Protein AF-A0A3E0R702-F1 (afdb_monomer_lite)

Structure (mmCIF, N/CA/C/O backbone):
data_AF-A0A3E0R702-F1
#
_entry.id   AF-A0A3E0R702-F1
#
loop_
_atom_site.group_PDB
_atom_site.id
_atom_site.type_symbol
_atom_site.label_atom_id
_atom_site.label_alt_id
_atom_site.label_comp_id
_atom_site.label_asym_id
_atom_site.label_entity_id
_atom_site.label_seq_id
_atom_site.pdbx_PDB_ins_code
_atom_site.Cartn_x
_atom_site.Cartn_y
_atom_site.Cartn_z
_atom_site.occupancy
_atom_site.B_iso_or_equiv
_atom_site.auth_seq_id
_atom_site.auth_comp_id
_atom_site.auth_asym_id
_atom_site.auth_atom_id
_atom_site.pdbx_PDB_model_num
ATOM 1 N N . MET A 1 1 ? 22.803 10.106 -6.436 1.00 62.38 1 MET A N 1
ATOM 2 C CA . MET A 1 1 ? 22.194 9.129 -5.509 1.00 62.38 1 MET A CA 1
ATOM 3 C C . MET A 1 1 ? 21.445 8.107 -6.344 1.00 62.38 1 MET A C 1
ATOM 5 O O . MET A 1 1 ? 20.850 8.509 -7.339 1.00 62.38 1 MET A O 1
ATOM 9 N N . SER A 1 2 ? 21.535 6.826 -5.999 1.00 81.75 2 SER A N 1
ATOM 10 C CA . SER A 1 2 ? 20.697 5.761 -6.565 1.00 81.75 2 SER A CA 1
ATOM 11 C C . SER A 1 2 ? 19.304 5.780 -5.929 1.00 81.75 2 SER A C 1
ATOM 13 O O . SER A 1 2 ? 19.112 6.406 -4.887 1.00 81.75 2 SER A O 1
ATOM 15 N N . THR A 1 3 ? 18.330 5.152 -6.581 1.00 86.69 3 THR A N 1
ATOM 16 C CA . THR A 1 3 ? 17.029 4.823 -5.980 1.00 86.69 3 THR A CA 1
ATOM 17 C C . THR A 1 3 ? 17.219 3.656 -5.015 1.00 86.69 3 THR A C 1
ATOM 19 O O . THR A 1 3 ? 17.901 2.691 -5.366 1.00 86.69 3 THR A O 1
ATOM 22 N N . GLU A 1 4 ? 16.632 3.729 -3.824 1.00 91.06 4 GLU A N 1
ATOM 23 C CA . GLU A 1 4 ? 16.674 2.659 -2.822 1.00 91.06 4 GLU A CA 1
ATOM 24 C C . GLU A 1 4 ? 15.259 2.266 -2.387 1.00 91.06 4 GLU A C 1
ATOM 26 O O . GLU A 1 4 ? 14.352 3.097 -2.385 1.00 91.06 4 GLU A O 1
ATOM 31 N N . PHE A 1 5 ? 15.079 0.993 -2.021 1.00 93.00 5 PHE A N 1
ATOM 32 C CA . PHE A 1 5 ? 13.791 0.416 -1.631 1.00 93.00 5 PHE A CA 1
ATOM 33 C C . PHE A 1 5 ? 13.916 -0.248 -0.261 1.00 93.00 5 PHE A C 1
ATOM 35 O O . PHE A 1 5 ? 14.629 -1.243 -0.103 1.00 93.00 5 PHE A O 1
ATOM 42 N N . ILE A 1 6 ? 13.208 0.290 0.726 1.00 95.50 6 ILE A N 1
ATOM 43 C CA . ILE A 1 6 ? 13.146 -0.246 2.085 1.00 95.50 6 ILE A CA 1
ATOM 44 C C . ILE A 1 6 ? 11.889 -1.107 2.187 1.00 95.50 6 ILE A C 1
ATOM 46 O O . ILE A 1 6 ? 10.786 -0.590 2.070 1.00 95.50 6 ILE A O 1
ATOM 50 N N . HIS A 1 7 ? 12.048 -2.417 2.376 1.00 96.69 7 HIS A N 1
ATOM 51 C CA . HIS A 1 7 ? 10.938 -3.376 2.446 1.00 96.69 7 HIS A CA 1
ATOM 52 C C . HIS A 1 7 ? 10.188 -3.292 3.785 1.00 96.69 7 HIS A C 1
ATOM 54 O O . HIS A 1 7 ? 10.809 -3.440 4.841 1.00 96.69 7 HIS A O 1
ATOM 60 N N . LEU A 1 8 ? 8.868 -3.082 3.739 1.00 97.19 8 LEU A N 1
ATOM 61 C CA . LEU A 1 8 ? 8.051 -2.742 4.911 1.00 97.19 8 LEU A CA 1
ATOM 62 C C . LEU A 1 8 ? 7.109 -3.865 5.382 1.00 97.19 8 LEU A C 1
ATOM 64 O O . LEU A 1 8 ? 6.769 -3.912 6.566 1.00 97.19 8 LEU A O 1
ATOM 68 N N . ASN A 1 9 ? 6.692 -4.780 4.505 1.00 95.69 9 ASN A N 1
ATOM 69 C CA . ASN A 1 9 ? 5.721 -5.839 4.803 1.00 95.69 9 ASN A CA 1
ATOM 70 C C . ASN A 1 9 ? 6.402 -7.216 4.966 1.00 95.69 9 ASN A C 1
ATOM 72 O O . ASN A 1 9 ? 6.446 -8.045 4.068 1.00 95.69 9 ASN A O 1
ATOM 76 N N . GLN A 1 10 ? 6.974 -7.492 6.141 1.00 92.31 10 GLN A N 1
ATOM 77 C CA . GLN A 1 10 ? 7.724 -8.746 6.342 1.00 92.31 10 GLN A CA 1
ATOM 78 C C . GLN A 1 10 ? 6.860 -9.948 6.742 1.00 92.31 10 GLN A C 1
ATOM 80 O O . GLN A 1 10 ? 7.203 -11.086 6.432 1.00 92.31 10 GLN A O 1
ATOM 85 N N . ASN A 1 11 ? 5.770 -9.709 7.468 1.00 94.94 11 ASN A N 1
ATOM 86 C CA . ASN A 1 11 ? 4.938 -10.741 8.097 1.00 94.94 11 ASN A CA 1
ATOM 87 C C . ASN A 1 11 ? 3.443 -10.585 7.776 1.00 94.94 11 ASN A C 1
ATOM 89 O O . ASN A 1 11 ? 2.599 -11.163 8.457 1.00 94.94 11 ASN A O 1
ATOM 93 N N . TRP A 1 12 ? 3.130 -9.794 6.757 1.00 96.25 12 TRP A N 1
ATOM 94 C CA . TRP A 1 12 ? 1.799 -9.611 6.204 1.00 96.25 12 TRP A CA 1
ATOM 95 C C . TRP A 1 12 ? 1.944 -9.266 4.724 1.00 96.25 12 TRP A C 1
ATOM 97 O O . TRP A 1 12 ? 2.968 -8.725 4.307 1.00 96.25 12 TRP A O 1
ATOM 107 N N . ASN A 1 13 ? 0.924 -9.570 3.932 1.00 96.81 13 ASN A N 1
ATOM 108 C CA . ASN A 1 13 ? 0.794 -9.060 2.575 1.00 96.81 13 ASN A CA 1
ATOM 109 C C . ASN A 1 13 ? -0.670 -9.156 2.132 1.00 96.81 13 ASN A C 1
ATOM 111 O O . ASN A 1 13 ? -1.482 -9.806 2.802 1.00 96.81 13 ASN A O 1
ATOM 115 N N . ALA A 1 14 ? -0.992 -8.512 1.017 1.00 96.69 14 ALA A N 1
ATOM 116 C CA . ALA A 1 14 ? -2.284 -8.628 0.372 1.00 96.69 14 ALA A CA 1
ATOM 117 C C . ALA A 1 14 ? -2.481 -10.024 -0.241 1.00 96.69 14 ALA A C 1
ATOM 119 O O . ALA A 1 14 ? -1.513 -10.705 -0.597 1.00 96.69 14 ALA A O 1
ATOM 120 N N . GLU A 1 15 ? -3.736 -10.460 -0.352 1.00 95.62 15 GLU A N 1
ATOM 121 C CA . GLU A 1 15 ? -4.089 -11.687 -1.059 1.00 95.62 15 GLU A CA 1
ATOM 122 C C . GLU A 1 15 ? -3.619 -11.570 -2.522 1.00 95.62 15 GLU A C 1
ATOM 124 O O . GLU A 1 15 ? -3.929 -10.580 -3.189 1.00 95.62 15 GLU A O 1
ATOM 129 N N . PRO A 1 16 ? -2.809 -12.523 -3.018 1.00 91.56 16 PRO A N 1
ATOM 130 C CA . PRO A 1 16 ? -2.088 -12.358 -4.277 1.00 91.56 16 PRO A CA 1
ATOM 131 C C . PRO A 1 16 ? -2.965 -12.399 -5.531 1.00 91.56 16 PRO A C 1
ATOM 133 O O . PRO A 1 16 ? -2.479 -12.021 -6.588 1.00 91.56 16 PRO A O 1
ATOM 136 N N . ASN A 1 17 ? -4.208 -12.873 -5.459 1.00 90.88 17 ASN A N 1
ATOM 137 C CA . ASN A 1 17 ? -5.108 -13.043 -6.602 1.00 90.88 17 ASN A CA 1
ATOM 138 C C . ASN A 1 17 ? -6.284 -12.055 -6.595 1.00 90.88 17 ASN A C 1
ATOM 140 O O . ASN A 1 17 ? -6.744 -11.649 -7.657 1.00 90.88 17 ASN A O 1
ATOM 144 N N . ALA A 1 18 ? -6.785 -11.701 -5.417 1.00 91.88 18 ALA A N 1
ATOM 145 C CA . ALA A 1 18 ? -7.957 -10.876 -5.172 1.00 91.88 18 ALA A CA 1
ATOM 146 C C . ALA A 1 18 ? -7.729 -9.987 -3.932 1.00 91.88 18 ALA A C 1
ATOM 148 O O . ALA A 1 18 ? -8.397 -10.148 -2.908 1.00 91.88 18 ALA A O 1
ATOM 149 N N . PRO A 1 19 ? -6.788 -9.028 -4.003 1.00 92.69 19 PRO A N 1
ATOM 150 C CA . PRO A 1 19 ? -6.536 -8.101 -2.903 1.00 92.69 19 PRO A CA 1
ATOM 151 C C . PRO A 1 19 ? -7.725 -7.170 -2.614 1.00 92.69 19 PRO A C 1
ATOM 153 O O . PRO A 1 19 ? -7.821 -6.655 -1.501 1.00 92.69 19 PRO A O 1
ATOM 156 N N . GLU A 1 20 ? -8.644 -6.971 -3.567 1.00 94.94 20 GLU A N 1
ATOM 157 C CA . GLU A 1 20 ? -9.831 -6.107 -3.432 1.00 94.94 20 GLU A CA 1
ATOM 158 C C . GLU A 1 20 ? -9.496 -4.753 -2.784 1.00 94.94 20 GLU A C 1
ATOM 160 O O . GLU A 1 20 ? -10.110 -4.322 -1.792 1.00 94.94 20 GLU A O 1
ATOM 165 N N . GLU A 1 21 ? -8.447 -4.122 -3.301 1.00 95.81 21 GLU A N 1
ATOM 166 C CA . GLU A 1 21 ? -7.918 -2.889 -2.766 1.00 95.81 21 GLU A CA 1
ATOM 167 C C . GLU A 1 21 ? -8.908 -1.738 -2.910 1.00 95.81 21 GLU A C 1
ATOM 169 O O . GLU A 1 21 ? -9.643 -1.600 -3.890 1.00 95.81 21 GLU A O 1
ATOM 174 N N . LYS A 1 22 ? -8.915 -0.872 -1.906 1.00 96.94 22 LYS A N 1
ATOM 175 C CA . LYS A 1 22 ? -9.737 0.326 -1.904 1.00 96.94 22 LYS A CA 1
ATOM 176 C C . LYS A 1 22 ? -8.989 1.457 -1.234 1.00 96.94 22 LYS A C 1
ATOM 178 O O . LYS A 1 22 ? -8.552 1.314 -0.091 1.00 96.94 22 LYS A O 1
ATOM 183 N N . VAL A 1 23 ? -8.906 2.581 -1.938 1.00 97.56 23 VAL A N 1
ATOM 184 C CA . VAL A 1 23 ? -8.345 3.825 -1.418 1.00 97.56 23 VAL A CA 1
ATOM 185 C C . VAL A 1 23 ? -9.478 4.757 -0.991 1.00 97.56 23 VAL A C 1
ATOM 187 O O . VAL A 1 23 ? -10.429 4.975 -1.741 1.00 97.56 23 VAL A O 1
ATOM 190 N N . GLU A 1 24 ? -9.394 5.300 0.220 1.00 97.12 24 GLU A N 1
ATOM 191 C CA . GLU A 1 24 ? -10.352 6.271 0.747 1.00 97.12 24 GLU A CA 1
ATOM 192 C C . GLU A 1 24 ? -9.629 7.440 1.417 1.00 97.12 24 GLU A C 1
ATOM 194 O O . GLU A 1 24 ? -8.872 7.259 2.370 1.00 97.12 24 GLU A O 1
ATOM 199 N N . GLU A 1 25 ? -9.911 8.660 0.967 1.00 95.62 25 GLU A N 1
ATOM 200 C CA . GLU A 1 25 ? -9.481 9.879 1.652 1.00 95.62 25 GLU A CA 1
ATOM 201 C C . GLU A 1 25 ? -10.343 10.088 2.907 1.00 95.62 25 GLU A C 1
ATOM 203 O O . GLU A 1 25 ? -11.565 10.246 2.827 1.00 95.62 25 GLU A O 1
ATOM 208 N N . LYS A 1 26 ? -9.717 10.052 4.087 1.00 94.25 26 LYS A N 1
ATOM 209 C CA . LYS A 1 26 ? -10.343 10.399 5.370 1.00 94.25 26 LYS A CA 1
ATOM 210 C C . LYS A 1 26 ? -9.837 11.769 5.824 1.00 94.25 26 LYS A C 1
ATOM 212 O O . LYS A 1 26 ? -8.857 12.285 5.302 1.00 94.2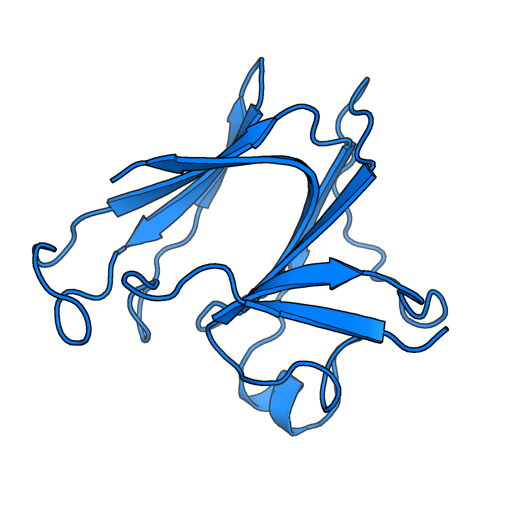5 26 LYS A O 1
ATOM 217 N N . GLU A 1 27 ? -10.482 12.345 6.839 1.00 88.62 27 GLU A N 1
ATOM 218 C CA . GLU A 1 27 ? -10.169 13.701 7.326 1.00 88.62 27 GLU A CA 1
ATOM 219 C C . GLU A 1 27 ? -8.688 13.892 7.707 1.00 88.62 27 GLU A C 1
ATOM 221 O O . GLU A 1 27 ? -8.119 14.942 7.434 1.00 88.62 27 GLU A O 1
ATOM 226 N N . ASN A 1 28 ? -8.054 12.872 8.301 1.00 92.19 28 ASN A N 1
ATOM 227 C CA . ASN A 1 28 ? -6.695 12.977 8.852 1.00 92.19 28 ASN A CA 1
ATOM 228 C C . ASN A 1 28 ? -5.659 12.066 8.174 1.00 92.19 28 ASN A C 1
ATOM 230 O O . ASN A 1 28 ? -4.468 12.161 8.475 1.00 92.19 28 ASN A O 1
ATOM 234 N N . TYR A 1 29 ? -6.092 11.151 7.309 1.00 96.44 29 TYR A N 1
ATOM 235 C CA . TYR A 1 29 ? -5.218 10.177 6.663 1.00 96.44 29 TYR A CA 1
ATOM 236 C C . TYR A 1 29 ? -5.830 9.662 5.364 1.00 96.44 29 TYR A C 1
ATOM 238 O O . TYR A 1 29 ? -7.047 9.667 5.182 1.00 96.44 29 TYR A O 1
ATOM 246 N N . LEU A 1 30 ? -4.975 9.162 4.483 1.00 97.75 30 LEU A N 1
ATOM 247 C CA . LEU A 1 30 ? -5.389 8.335 3.360 1.00 97.75 30 LEU A CA 1
ATOM 248 C C . LEU A 1 30 ? -5.416 6.873 3.808 1.00 97.75 30 LEU A C 1
ATOM 250 O O . LEU A 1 30 ? -4.455 6.394 4.408 1.00 97.75 30 LEU A O 1
ATOM 254 N N . SER A 1 31 ? -6.513 6.178 3.543 1.00 98.06 31 SER A N 1
ATOM 255 C CA . SER A 1 31 ? -6.685 4.760 3.853 1.00 98.06 31 SER A CA 1
ATOM 256 C C . SER A 1 31 ? -6.490 3.932 2.588 1.00 98.06 31 SER A C 1
ATOM 258 O O . SER A 1 31 ? -7.139 4.212 1.584 1.00 98.06 31 SER A O 1
ATOM 260 N N . LEU A 1 32 ? -5.635 2.913 2.637 1.00 98.44 32 LEU A N 1
ATOM 261 C CA . LEU A 1 32 ? -5.594 1.822 1.665 1.00 98.44 32 LEU A CA 1
ATOM 262 C C . LEU A 1 32 ? -5.999 0.540 2.390 1.00 98.44 32 LEU A C 1
ATOM 264 O O . LEU A 1 32 ? -5.275 0.077 3.267 1.00 98.44 32 LEU A O 1
ATOM 268 N N . SER A 1 33 ? -7.133 -0.048 2.017 1.00 98.00 33 SER A N 1
ATOM 269 C CA . SER A 1 33 ? -7.595 -1.324 2.576 1.00 98.00 33 SER A CA 1
ATOM 270 C C . SER A 1 33 ? -7.562 -2.435 1.536 1.00 98.00 33 SER A C 1
ATOM 272 O O . SER A 1 33 ? -7.840 -2.164 0.373 1.00 98.00 33 SER A O 1
ATOM 274 N N . PHE A 1 34 ? -7.265 -3.666 1.946 1.00 97.75 34 PHE A N 1
ATOM 275 C CA . PHE A 1 34 ? -7.166 -4.843 1.069 1.00 97.75 34 PHE A CA 1
ATOM 276 C C . PHE A 1 34 ? -7.347 -6.136 1.874 1.00 97.75 34 PHE A C 1
ATOM 278 O O . PHE A 1 34 ? -7.244 -6.129 3.099 1.00 97.75 34 PHE A O 1
ATOM 285 N N . VAL A 1 35 ? -7.628 -7.247 1.201 1.00 97.81 35 VAL A N 1
ATOM 286 C CA . VAL A 1 35 ? -7.727 -8.587 1.795 1.00 97.81 35 VAL A CA 1
ATOM 287 C C . VAL A 1 35 ? -6.325 -9.110 2.115 1.00 97.81 35 VAL A C 1
ATOM 289 O O . VAL A 1 35 ? -5.418 -8.992 1.296 1.00 97.81 35 VAL A O 1
ATOM 292 N N . ALA A 1 36 ? -6.132 -9.665 3.310 1.00 97.19 36 ALA A N 1
ATOM 293 C CA . ALA A 1 36 ? -4.884 -10.279 3.756 1.00 97.19 36 ALA A CA 1
ATOM 294 C C . ALA A 1 36 ? -4.626 -11.612 3.039 1.00 97.19 36 ALA A C 1
ATOM 296 O O . ALA A 1 36 ? -5.562 -12.303 2.652 1.00 97.19 36 ALA A O 1
ATOM 297 N N . ASN A 1 37 ? -3.363 -12.029 2.946 1.00 96.25 37 ASN A N 1
ATOM 298 C CA . ASN A 1 37 ? -3.000 -13.379 2.517 1.00 96.25 37 ASN A CA 1
ATOM 299 C C . ASN A 1 37 ? -2.894 -14.344 3.721 1.00 96.25 37 ASN A C 1
ATOM 301 O O . ASN A 1 37 ? -1.835 -14.390 4.356 1.00 96.25 37 ASN A O 1
ATOM 305 N N . PRO A 1 38 ? -3.932 -15.152 4.027 1.00 95.25 38 PRO A N 1
ATOM 306 C CA . PRO A 1 38 ? -3.890 -16.122 5.127 1.00 95.25 38 PRO A CA 1
ATOM 307 C C . PRO A 1 38 ? -3.052 -17.368 4.807 1.00 95.25 38 PRO A C 1
ATOM 309 O O . PRO A 1 38 ? -2.728 -18.144 5.701 1.00 95.25 38 PRO A O 1
ATOM 312 N N . TRP A 1 39 ? -2.708 -17.587 3.535 1.00 93.44 39 TRP A N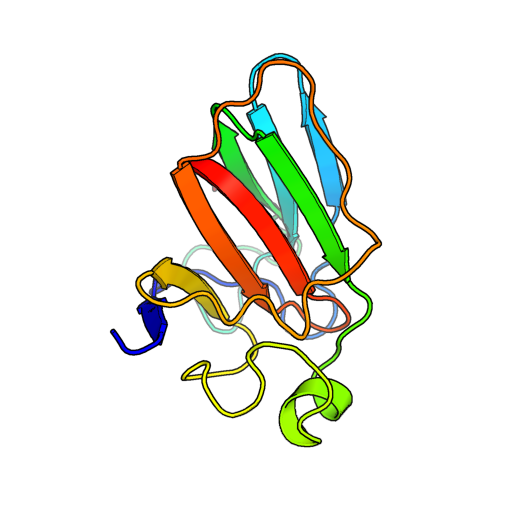 1
ATOM 313 C CA . TRP A 1 39 ? -2.009 -18.788 3.077 1.00 93.44 39 TRP A CA 1
ATOM 314 C C . TRP A 1 39 ? -0.493 -18.681 3.237 1.00 93.44 39 TRP A C 1
ATOM 316 O O . TRP A 1 39 ? 0.178 -19.690 3.447 1.00 93.44 39 TRP A O 1
ATOM 326 N N . ALA A 1 40 ? 0.048 -17.465 3.125 1.00 93.06 40 ALA A N 1
ATOM 327 C CA . ALA A 1 40 ? 1.478 -17.195 3.262 1.00 93.06 40 ALA A CA 1
ATOM 328 C C . ALA A 1 40 ? 1.872 -16.650 4.644 1.00 93.06 40 ALA A C 1
ATOM 330 O O . ALA A 1 40 ? 3.048 -16.724 5.002 1.00 93.06 40 ALA A O 1
ATOM 331 N N . TYR A 1 41 ? 0.921 -16.111 5.416 1.00 94.19 41 TYR A N 1
ATOM 332 C CA . TYR A 1 41 ? 1.198 -15.447 6.690 1.00 94.19 41 TYR A CA 1
ATOM 333 C C . TYR A 1 41 ? 0.276 -15.932 7.805 1.00 94.19 41 TYR A C 1
ATOM 335 O O . TYR A 1 41 ? -0.937 -16.040 7.643 1.00 94.19 41 TYR A O 1
ATOM 343 N N . GLU A 1 42 ? 0.864 -16.191 8.971 1.00 92.81 42 GLU A N 1
ATOM 344 C CA . GLU A 1 42 ? 0.130 -16.682 10.132 1.00 92.81 42 GLU A CA 1
ATOM 345 C C . GLU A 1 42 ? -0.742 -15.601 10.787 1.00 92.81 42 GLU A C 1
ATOM 347 O O . GLU A 1 42 ? -0.414 -14.411 10.835 1.00 92.81 42 GLU A O 1
ATO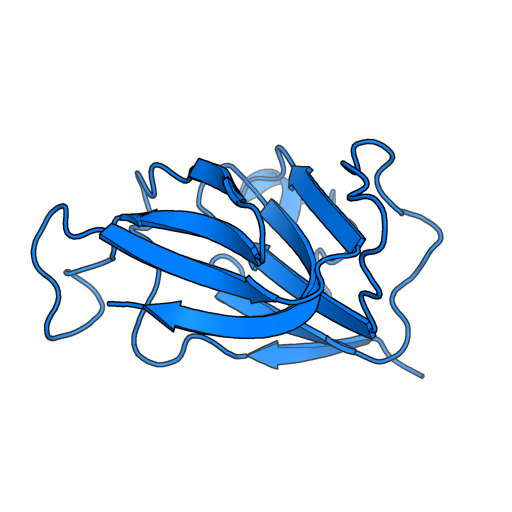M 352 N N . GLY A 1 43 ? -1.850 -16.048 11.379 1.00 92.31 43 GLY A N 1
ATOM 353 C CA . GLY A 1 43 ? -2.735 -15.207 12.179 1.00 92.31 43 GLY A CA 1
ATOM 354 C C . GLY A 1 43 ? -3.682 -14.330 11.364 1.00 92.31 43 GLY A C 1
ATOM 355 O O . GLY A 1 43 ? -4.177 -13.352 11.924 1.00 92.31 43 GLY A O 1
ATOM 356 N N . PHE A 1 44 ? -3.905 -14.639 10.088 1.00 94.94 44 PHE A N 1
ATOM 357 C CA . PHE A 1 44 ? -4.957 -14.032 9.277 1.00 94.94 44 PHE A CA 1
ATOM 358 C C . PHE A 1 44 ? -6.013 -15.071 8.911 1.00 94.94 44 PHE A C 1
ATOM 360 O O . PHE A 1 44 ? -5.692 -16.236 8.671 1.00 94.94 44 PHE A O 1
ATOM 367 N N . GLU A 1 45 ? -7.268 -14.640 8.875 1.00 95.12 45 GLU A N 1
ATOM 368 C CA . GLU A 1 45 ? -8.393 -15.455 8.419 1.00 95.12 45 GLU A CA 1
ATOM 369 C C . GLU A 1 45 ? -8.701 -15.179 6.941 1.00 95.12 45 GLU A C 1
ATOM 371 O O . GLU A 1 45 ? -8.382 -14.115 6.404 1.00 95.12 45 GLU A O 1
ATOM 376 N N . GLU A 1 46 ? -9.334 -16.140 6.269 1.00 94.31 46 GLU A N 1
ATOM 377 C CA . GLU A 1 46 ? -9.807 -15.952 4.897 1.00 94.31 46 GLU A CA 1
ATOM 378 C C . GLU A 1 46 ? -10.800 -14.782 4.825 1.00 94.31 46 GLU A C 1
ATOM 380 O O . GLU A 1 46 ? -11.756 -14.708 5.596 1.00 94.31 46 GLU A O 1
ATOM 385 N N . GLY A 1 47 ? -10.546 -13.839 3.915 1.00 94.38 47 GLY A N 1
ATOM 386 C CA . GLY A 1 47 ? -11.352 -12.626 3.764 1.00 94.38 47 GLY A CA 1
ATOM 387 C C . GLY A 1 47 ? -11.078 -11.526 4.799 1.00 94.38 47 GLY A C 1
ATOM 388 O O . GLY A 1 47 ? -11.705 -10.467 4.721 1.00 94.38 47 GLY A O 1
ATOM 389 N N . GLN A 1 48 ? -10.148 -11.719 5.745 1.00 96.50 48 GLN A N 1
ATOM 390 C CA . GLN A 1 48 ? -9.749 -10.651 6.666 1.00 96.50 48 GLN A CA 1
ATOM 391 C C . GLN A 1 48 ? -9.179 -9.466 5.883 1.00 96.50 48 GLN A C 1
ATOM 393 O O . GLN A 1 48 ? -8.330 -9.645 5.013 1.00 96.50 48 GLN A O 1
ATOM 398 N N . ARG A 1 49 ? -9.612 -8.246 6.215 1.00 97.19 49 ARG A N 1
ATOM 399 C CA . ARG A 1 49 ? -9.093 -7.017 5.603 1.00 97.19 49 ARG A CA 1
ATOM 400 C C . ARG A 1 49 ? -8.059 -6.347 6.496 1.00 97.19 49 ARG A C 1
ATOM 402 O O . ARG A 1 49 ? -8.263 -6.255 7.701 1.00 97.19 49 ARG A O 1
ATOM 409 N N . LEU A 1 50 ? -6.998 -5.845 5.879 1.00 97.25 50 LEU A N 1
ATOM 410 C CA . LEU A 1 50 ? -5.992 -4.979 6.489 1.00 97.25 50 LEU A CA 1
ATOM 411 C C . LEU A 1 50 ? -6.188 -3.550 6.006 1.00 97.25 50 LEU A C 1
ATOM 413 O O . LEU A 1 50 ? -6.809 -3.306 4.967 1.00 97.25 50 LEU A O 1
ATOM 417 N N . GLU A 1 51 ? -5.643 -2.606 6.764 1.00 98.06 51 GLU A N 1
ATOM 418 C CA . GLU A 1 51 ? -5.652 -1.193 6.415 1.00 98.06 51 GLU A CA 1
ATOM 419 C C . GLU A 1 51 ? -4.260 -0.587 6.627 1.00 98.06 51 GLU A C 1
ATOM 421 O O . GLU A 1 51 ? -3.654 -0.719 7.689 1.00 98.06 51 GLU A O 1
ATOM 426 N N . LEU A 1 52 ? -3.763 0.122 5.616 1.00 98.44 52 LEU A N 1
ATOM 427 C CA . LEU A 1 52 ? -2.642 1.043 5.740 1.00 98.44 52 LEU A CA 1
ATOM 428 C C . LEU A 1 52 ? -3.186 2.465 5.809 1.00 98.44 52 LEU A C 1
ATOM 430 O O . LEU A 1 52 ? -3.909 2.911 4.918 1.00 98.44 52 LEU A O 1
ATOM 434 N N . ARG A 1 53 ? -2.819 3.186 6.866 1.00 98.25 53 ARG A N 1
ATOM 435 C CA . ARG A 1 53 ? -3.165 4.597 7.050 1.00 98.25 53 ARG A CA 1
ATOM 436 C C . ARG A 1 53 ? -1.950 5.460 6.796 1.00 98.25 53 ARG A C 1
ATOM 438 O O . ARG A 1 53 ? -0.931 5.277 7.451 1.00 98.25 53 ARG A O 1
ATOM 445 N N . PHE A 1 54 ? -2.072 6.422 5.894 1.00 98.06 54 PHE A N 1
ATOM 446 C CA . PHE A 1 54 ? -1.007 7.350 5.532 1.00 98.06 54 PHE A CA 1
ATOM 447 C C . PHE A 1 54 ? -1.347 8.755 6.023 1.00 98.06 54 PHE A C 1
ATOM 449 O O . PHE A 1 54 ? -2.248 9.414 5.496 1.00 98.06 54 PHE A O 1
ATOM 456 N N . TYR A 1 55 ? -0.627 9.223 7.040 1.00 97.19 55 TYR A N 1
ATOM 457 C CA . TYR A 1 55 ? -0.859 10.532 7.650 1.00 97.19 55 TYR A CA 1
ATOM 458 C C . TYR A 1 55 ? -0.070 11.624 6.923 1.00 97.19 55 TYR A C 1
ATOM 460 O O . TYR A 1 55 ? 1.047 11.401 6.446 1.00 97.19 55 TYR A O 1
ATOM 468 N N . GLY A 1 56 ? -0.660 12.818 6.820 1.00 96.06 56 GLY A N 1
ATOM 469 C CA . GLY A 1 56 ? -0.034 13.946 6.120 1.00 96.06 56 GLY A CA 1
ATOM 470 C C . GLY A 1 56 ? 0.179 13.694 4.621 1.00 96.06 56 GLY A C 1
ATOM 471 O O . GLY A 1 56 ? 1.096 14.271 4.028 1.00 96.06 56 GLY A O 1
ATOM 472 N N . CYS A 1 57 ? -0.634 12.813 4.024 1.00 96.69 57 CYS A N 1
ATOM 473 C CA . CYS A 1 57 ? -0.553 12.457 2.613 1.00 96.69 57 CYS A CA 1
ATOM 474 C C . CYS A 1 57 ? -0.790 13.685 1.724 1.00 96.69 57 CYS A C 1
ATOM 476 O O . CYS A 1 57 ? -1.807 14.356 1.863 1.00 96.69 57 CYS A O 1
ATOM 478 N N . ALA A 1 58 ? 0.166 13.993 0.846 1.00 95.19 58 ALA A N 1
ATOM 479 C CA . ALA A 1 58 ? 0.107 15.108 -0.101 1.00 95.19 58 ALA A CA 1
ATOM 480 C C . ALA A 1 58 ? -0.509 14.709 -1.437 1.00 95.19 58 ALA A C 1
ATOM 482 O O . ALA A 1 58 ? -1.207 15.502 -2.066 1.00 95.19 58 ALA A O 1
ATOM 483 N N . ARG A 1 59 ? -0.241 13.483 -1.879 1.00 94.62 59 ARG A N 1
ATOM 484 C CA . ARG A 1 59 ? -0.790 12.936 -3.112 1.00 94.62 59 ARG A CA 1
ATOM 485 C C . ARG A 1 59 ? -0.717 11.425 -3.113 1.00 94.62 59 ARG A C 1
ATOM 487 O O . ARG A 1 59 ? 0.156 10.841 -2.467 1.00 94.62 59 ARG A O 1
ATOM 494 N N . TRP A 1 60 ? -1.597 10.816 -3.885 1.00 95.94 60 TRP A N 1
ATOM 495 C CA . TRP A 1 60 ? -1.626 9.381 -4.096 1.00 95.94 60 TRP A CA 1
ATOM 496 C C . TRP A 1 60 ? -2.059 9.040 -5.515 1.00 95.94 60 TRP A C 1
ATOM 498 O O . TRP A 1 60 ? -2.604 9.878 -6.230 1.00 95.94 60 TRP A O 1
ATOM 508 N N . ARG A 1 61 ? -1.805 7.805 -5.922 1.00 93.88 61 ARG A N 1
ATOM 509 C CA . ARG A 1 61 ? -2.332 7.217 -7.149 1.00 93.88 61 ARG A CA 1
ATOM 510 C C . ARG A 1 61 ? -2.550 5.726 -6.950 1.00 93.88 61 ARG A C 1
ATOM 512 O O . ARG A 1 61 ? -1.891 5.096 -6.122 1.00 93.88 61 ARG A O 1
ATOM 519 N N . LEU A 1 62 ? -3.457 5.178 -7.744 1.00 93.06 62 LEU A N 1
ATOM 520 C CA . LEU A 1 62 ? -3.641 3.744 -7.898 1.00 93.06 62 LEU A CA 1
ATOM 521 C C . LEU A 1 62 ? -3.532 3.435 -9.391 1.00 93.06 62 LEU A C 1
ATOM 523 O O . LEU A 1 62 ? -4.494 3.589 -10.135 1.00 93.06 62 LEU A O 1
ATOM 527 N N . GLY A 1 63 ? -2.323 3.097 -9.829 1.00 87.12 63 GLY A N 1
ATOM 528 C CA . GLY A 1 63 ? -2.029 2.849 -11.235 1.00 87.12 63 GLY A CA 1
ATOM 529 C C . GLY A 1 63 ? -2.434 1.453 -11.687 1.00 87.12 63 GLY A C 1
ATOM 530 O O . GLY A 1 63 ? -2.350 0.512 -10.908 1.00 87.12 63 GLY A O 1
ATOM 531 N N . GLU A 1 64 ? -2.748 1.300 -12.972 1.00 82.44 64 GLU A N 1
ATOM 532 C CA . GLU A 1 64 ? -3.131 0.023 -13.608 1.00 82.44 64 GLU A CA 1
ATOM 533 C C . GLU A 1 64 ? -1.945 -0.926 -13.879 1.00 82.44 64 GLU A C 1
ATOM 535 O O . GLU A 1 64 ? -2.067 -1.904 -14.613 1.00 82.44 64 GLU A O 1
ATOM 540 N N . THR A 1 65 ? -0.748 -0.624 -13.365 1.00 77.75 65 THR A N 1
ATOM 541 C CA . THR A 1 65 ? 0.408 -1.501 -13.578 1.00 77.75 65 THR A CA 1
ATOM 542 C C . THR A 1 65 ? 0.188 -2.823 -12.849 1.00 77.75 65 THR A C 1
ATOM 544 O O . THR A 1 65 ? 0.137 -2.836 -11.619 1.00 77.75 65 THR A O 1
ATOM 547 N N . ASN A 1 66 ? 0.141 -3.907 -13.623 1.00 72.25 66 ASN A N 1
ATOM 548 C CA . ASN A 1 66 ? 0.123 -5.294 -13.168 1.00 72.25 66 ASN A CA 1
ATOM 549 C C . ASN A 1 66 ? 1.512 -5.960 -13.310 1.00 72.25 66 ASN A C 1
ATOM 551 O O . ASN A 1 66 ? 2.495 -5.335 -13.730 1.00 72.25 66 ASN A O 1
ATOM 555 N N . ASP A 1 67 ? 1.594 -7.244 -12.961 1.00 67.31 67 ASP A N 1
ATOM 556 C CA . ASP A 1 67 ? 2.831 -8.030 -12.969 1.00 67.31 67 ASP A CA 1
ATOM 557 C C . ASP A 1 67 ? 3.483 -8.105 -14.358 1.00 67.31 67 ASP A C 1
ATOM 559 O O . ASP A 1 67 ? 4.693 -7.902 -14.488 1.00 67.31 67 ASP A O 1
ATOM 563 N N . GLU A 1 68 ? 2.695 -8.333 -15.410 1.00 69.38 68 GLU A N 1
ATOM 564 C CA . GLU A 1 68 ? 3.174 -8.366 -16.796 1.00 69.38 68 GLU A CA 1
ATOM 565 C C . GLU A 1 68 ? 3.834 -7.044 -17.211 1.00 69.38 68 GLU A C 1
ATOM 567 O O . GLU A 1 68 ? 4.926 -7.048 -17.796 1.00 69.38 68 GLU A O 1
ATOM 572 N N . GLY A 1 69 ? 3.208 -5.913 -16.868 1.00 68.88 69 GLY A N 1
ATOM 573 C CA . GLY A 1 69 ? 3.755 -4.579 -17.110 1.00 68.88 69 GLY A CA 1
ATOM 574 C C . GLY A 1 69 ? 5.072 -4.354 -16.364 1.00 68.88 69 GLY A C 1
ATOM 575 O O . GLY A 1 69 ? 6.042 -3.851 -16.943 1.00 68.88 69 GLY A O 1
ATOM 576 N N . TRP A 1 70 ? 5.156 -4.804 -15.110 1.00 72.94 70 TRP A N 1
ATOM 577 C CA . TRP A 1 70 ? 6.368 -4.689 -14.298 1.00 72.94 70 TRP A CA 1
ATOM 578 C C . TRP A 1 70 ? 7.536 -5.514 -14.851 1.00 72.94 70 TRP A C 1
ATOM 580 O O . TRP A 1 70 ? 8.640 -4.993 -15.047 1.00 72.94 70 TRP A O 1
ATOM 590 N N . TYR A 1 71 ? 7.305 -6.788 -15.185 1.00 68.75 71 TYR A N 1
ATOM 591 C CA . TYR A 1 71 ? 8.338 -7.643 -15.783 1.00 68.75 71 TYR A CA 1
ATOM 592 C C . TYR A 1 71 ? 8.759 -7.156 -17.176 1.00 68.75 71 TYR A C 1
ATOM 594 O O . TYR A 1 71 ? 9.931 -7.271 -17.552 1.00 68.75 71 TYR A O 1
ATOM 602 N N . SER A 1 72 ? 7.838 -6.542 -17.920 1.00 71.56 72 SER A N 1
ATOM 603 C CA . SER A 1 72 ? 8.118 -5.962 -19.236 1.00 71.56 72 SER A CA 1
ATOM 604 C C . SER A 1 72 ? 8.923 -4.660 -19.170 1.00 71.56 72 SER A C 1
ATOM 606 O O . SER A 1 72 ? 9.486 -4.243 -20.185 1.00 71.56 72 SER A O 1
ATOM 608 N N . GLY A 1 73 ? 9.080 -4.044 -17.993 1.00 72.75 73 GLY A N 1
ATOM 609 C CA . GLY A 1 73 ? 9.789 -2.770 -17.867 1.00 72.75 73 GLY A CA 1
ATOM 610 C C . GLY A 1 73 ? 8.917 -1.543 -18.128 1.00 72.75 73 GLY A C 1
ATOM 611 O O . GLY A 1 73 ? 9.458 -0.518 -18.522 1.00 72.75 73 GLY A O 1
ATOM 612 N N . GLN A 1 74 ? 7.594 -1.661 -18.004 1.00 68.06 74 GLN A N 1
ATOM 613 C CA . GLN A 1 74 ? 6.632 -0.640 -18.436 1.00 68.06 74 GLN A CA 1
ATOM 614 C C . GLN A 1 74 ? 6.188 0.306 -17.312 1.00 68.06 74 GLN A C 1
ATOM 616 O O . GLN A 1 74 ? 5.306 1.132 -17.530 1.00 68.06 74 GLN A O 1
ATOM 621 N N . CYS A 1 75 ? 6.785 0.217 -16.120 1.00 71.19 75 CYS A N 1
ATOM 622 C CA . CYS A 1 75 ? 6.535 1.167 -15.038 1.00 71.19 75 CYS A CA 1
ATOM 623 C C . CYS A 1 75 ? 7.827 1.771 -14.476 1.00 71.19 75 CYS A C 1
ATOM 625 O O . CYS A 1 75 ? 8.897 1.165 -14.542 1.00 71.19 75 CYS A O 1
ATOM 627 N N . ARG A 1 76 ? 7.689 2.947 -13.852 1.00 73.38 76 ARG A N 1
ATOM 628 C CA . ARG A 1 76 ? 8.768 3.816 -13.346 1.00 73.38 76 ARG A CA 1
ATOM 629 C C . ARG A 1 76 ? 9.850 3.106 -12.524 1.00 73.38 76 ARG A C 1
ATOM 631 O O . ARG A 1 76 ? 11.016 3.489 -12.569 1.00 73.38 76 ARG A O 1
ATOM 638 N N . PHE A 1 77 ? 9.472 2.089 -11.751 1.00 77.88 77 PHE A N 1
ATOM 639 C CA . PHE A 1 77 ? 10.386 1.327 -10.892 1.00 77.88 77 PHE A CA 1
ATOM 640 C C . PHE A 1 77 ? 10.563 -0.131 -11.334 1.00 77.88 77 PHE A C 1
ATOM 642 O O . PHE A 1 77 ? 11.173 -0.927 -10.611 1.00 77.88 77 PHE A O 1
ATOM 649 N N . SER A 1 78 ? 10.072 -0.491 -12.523 1.00 69.88 78 SER A N 1
ATOM 650 C CA . SER A 1 78 ? 10.334 -1.801 -13.115 1.00 69.88 78 SER A CA 1
ATOM 651 C C . SER A 1 78 ? 11.840 -2.039 -13.204 1.00 69.88 78 SER A C 1
ATOM 653 O O . SER A 1 78 ? 12.595 -1.147 -13.588 1.00 69.88 78 SER A O 1
ATOM 655 N N . ARG A 1 79 ? 12.293 -3.253 -12.866 1.00 72.69 79 ARG A N 1
ATOM 656 C CA . ARG A 1 79 ? 13.720 -3.654 -12.843 1.00 72.69 79 ARG A CA 1
ATOM 657 C C . ARG A 1 79 ? 14.593 -2.949 -11.790 1.00 72.69 79 ARG A C 1
ATOM 659 O O . ARG A 1 79 ? 15.762 -3.307 -11.666 1.00 72.69 79 ARG A O 1
ATOM 666 N N . LEU A 1 80 ? 14.053 -1.983 -11.041 1.00 80.38 80 LEU A N 1
ATOM 667 C CA . LEU A 1 80 ? 14.726 -1.329 -9.913 1.00 80.38 80 LEU A CA 1
ATOM 668 C C . LEU A 1 80 ? 14.196 -1.828 -8.570 1.00 80.38 80 LEU A C 1
ATOM 670 O O . LEU A 1 80 ? 14.985 -2.075 -7.659 1.00 80.38 80 LEU A O 1
ATOM 674 N N . ALA A 1 81 ? 12.874 -1.984 -8.448 1.00 80.56 81 ALA A N 1
ATOM 675 C CA . ALA A 1 81 ? 12.276 -2.546 -7.248 1.00 80.56 81 ALA A CA 1
ATOM 676 C C . ALA A 1 81 ? 12.762 -3.998 -7.041 1.00 80.56 81 ALA A C 1
ATOM 678 O O . ALA A 1 81 ? 12.828 -4.759 -8.011 1.00 80.56 81 ALA A O 1
ATOM 679 N N . PRO A 1 82 ? 13.099 -4.414 -5.806 1.00 82.31 82 PRO A N 1
ATOM 680 C CA . PRO A 1 82 ? 13.659 -5.742 -5.569 1.00 82.31 82 PRO A CA 1
ATOM 681 C C . PRO A 1 82 ? 12.707 -6.894 -5.908 1.00 82.31 82 PRO A C 1
ATOM 683 O O . PRO A 1 82 ? 13.167 -7.942 -6.363 1.00 82.31 82 PRO A O 1
ATOM 686 N N . LYS A 1 83 ? 11.401 -6.731 -5.649 1.00 86.44 83 LYS A N 1
ATOM 687 C CA . LYS A 1 83 ? 10.376 -7.753 -5.889 1.00 86.44 83 LYS A CA 1
ATOM 688 C C . LYS A 1 83 ? 9.029 -7.129 -6.259 1.00 86.44 83 LYS A C 1
ATOM 690 O O . LYS A 1 83 ? 8.696 -6.032 -5.815 1.00 86.44 83 LYS A O 1
ATOM 695 N N . TRP A 1 84 ? 8.265 -7.874 -7.050 1.00 85.88 84 TRP A N 1
ATOM 696 C CA . TRP A 1 84 ? 6.844 -7.634 -7.287 1.00 85.88 84 TRP A CA 1
ATOM 697 C C . TRP A 1 84 ? 6.005 -8.102 -6.090 1.00 85.88 84 TRP A C 1
ATOM 699 O O . TRP A 1 84 ? 6.398 -9.044 -5.402 1.00 85.88 84 TRP A O 1
ATOM 709 N N . GLY A 1 85 ? 4.845 -7.477 -5.879 1.00 90.56 85 GLY A N 1
ATOM 710 C CA . GLY A 1 85 ? 3.886 -7.861 -4.839 1.00 90.56 85 GLY A CA 1
ATOM 711 C C . GLY A 1 85 ? 4.215 -7.358 -3.432 1.00 90.56 85 GLY A C 1
ATOM 712 O O . GLY A 1 85 ? 3.576 -7.786 -2.482 1.00 90.56 85 GLY A O 1
ATOM 713 N N . GLU A 1 86 ? 5.231 -6.509 -3.267 1.00 95.44 86 GLU A N 1
ATOM 714 C CA . GLU A 1 86 ? 5.707 -6.063 -1.953 1.00 95.44 86 GLU A CA 1
ATOM 715 C C . GLU A 1 86 ? 5.488 -4.558 -1.738 1.00 95.44 86 GLU A C 1
ATOM 717 O O . GLU A 1 86 ? 5.329 -3.775 -2.685 1.00 95.44 86 GLU A O 1
ATOM 722 N N . PHE A 1 87 ? 5.526 -4.159 -0.468 1.00 97.06 87 PHE A N 1
ATOM 723 C CA . PHE A 1 87 ? 5.366 -2.796 0.017 1.00 97.06 87 PHE A CA 1
ATOM 724 C C . PHE A 1 87 ? 6.710 -2.190 0.440 1.00 97.06 87 PHE A C 1
ATOM 726 O O . PHE A 1 87 ? 7.464 -2.757 1.241 1.00 97.06 87 PHE A O 1
ATOM 733 N N . TYR A 1 88 ? 6.999 -0.998 -0.080 1.00 96.31 88 TYR A N 1
ATOM 734 C CA . TYR A 1 88 ? 8.273 -0.312 0.085 1.00 96.31 88 TYR A CA 1
ATOM 735 C C . TYR A 1 88 ? 8.112 1.157 0.483 1.00 96.31 88 TYR A C 1
ATOM 737 O O . TYR A 1 88 ? 7.205 1.845 0.015 1.00 96.31 88 TYR A O 1
ATOM 745 N N . GLU A 1 89 ? 9.071 1.666 1.258 1.00 95.81 89 GLU A N 1
ATOM 746 C CA . GLU A 1 89 ? 9.438 3.086 1.232 1.00 95.81 89 GLU A CA 1
ATOM 747 C C . GLU A 1 89 ? 10.558 3.272 0.200 1.00 95.81 89 GLU A C 1
ATOM 749 O O . GLU A 1 89 ? 11.576 2.573 0.239 1.00 95.81 89 GLU A O 1
ATOM 754 N N . VAL A 1 90 ? 10.364 4.195 -0.740 1.00 92.50 90 VAL A N 1
ATOM 755 C CA . VAL A 1 90 ? 11.324 4.503 -1.803 1.00 92.50 90 VAL A CA 1
ATOM 756 C C . VAL A 1 90 ? 12.072 5.779 -1.442 1.00 92.50 90 VAL A C 1
ATOM 758 O O . VAL A 1 90 ? 11.468 6.818 -1.175 1.00 92.50 90 VAL A O 1
ATOM 761 N N . THR A 1 91 ? 13.401 5.720 -1.451 1.00 90.38 91 THR A N 1
ATOM 762 C CA . THR A 1 91 ? 14.262 6.853 -1.091 1.00 90.38 91 THR A CA 1
ATOM 763 C C . THR A 1 91 ? 15.326 7.113 -2.163 1.00 90.38 91 THR A C 1
ATOM 765 O O . THR A 1 91 ? 15.459 6.385 -3.153 1.00 90.38 91 THR A O 1
ATOM 768 N N . GLY A 1 92 ? 16.080 8.204 -2.004 1.00 86.00 92 GLY A N 1
ATOM 769 C CA . GLY A 1 92 ? 17.139 8.585 -2.937 1.00 86.00 92 GLY A CA 1
ATOM 770 C C . GLY A 1 92 ? 16.606 9.292 -4.185 1.00 86.00 92 GLY A C 1
ATOM 771 O O . GLY A 1 92 ? 15.814 10.228 -4.092 1.00 86.00 92 GLY A O 1
ATOM 772 N N . ASN A 1 93 ? 17.095 8.907 -5.368 1.00 79.31 93 ASN A N 1
ATOM 773 C CA . ASN A 1 93 ? 16.657 9.526 -6.622 1.00 79.31 93 ASN A CA 1
ATOM 774 C C . ASN A 1 93 ? 15.375 8.858 -7.123 1.00 79.31 93 ASN A C 1
ATOM 776 O O . ASN A 1 93 ? 15.421 7.738 -7.617 1.00 79.31 93 ASN A O 1
ATOM 780 N N . LEU A 1 94 ? 14.245 9.555 -7.048 1.00 70.31 94 LEU A N 1
ATOM 781 C CA . LEU A 1 94 ? 12.952 9.003 -7.453 1.00 70.31 94 LEU A CA 1
ATOM 782 C C . LEU A 1 94 ? 12.769 8.909 -8.983 1.00 70.31 94 LEU A C 1
ATOM 784 O O . LEU A 1 94 ? 11.700 8.505 -9.411 1.00 70.31 94 LEU A O 1
ATOM 788 N N . ILE A 1 95 ? 13.762 9.268 -9.814 1.00 62.44 95 ILE A N 1
ATOM 789 C CA . ILE A 1 95 ? 13.707 9.214 -11.294 1.00 62.44 95 ILE A CA 1
ATOM 790 C C . ILE A 1 95 ? 12.427 9.894 -11.823 1.00 62.44 95 ILE A C 1
ATOM 792 O O . ILE A 1 95 ? 11.411 9.266 -12.109 1.00 62.44 95 ILE A O 1
ATOM 796 N N . LEU A 1 96 ? 12.471 11.226 -11.907 1.00 55.69 96 LEU A N 1
ATOM 797 C CA . LEU A 1 96 ? 11.318 12.089 -12.211 1.00 55.69 96 LEU A CA 1
ATOM 798 C C . LEU A 1 96 ? 10.865 12.067 -13.682 1.00 55.69 96 LEU A C 1
ATOM 800 O O . LEU A 1 96 ? 9.774 12.540 -13.982 1.00 55.69 96 LEU A O 1
ATOM 804 N N . ASN A 1 97 ? 11.684 11.542 -14.596 1.00 54.78 97 ASN A N 1
ATOM 805 C CA . ASN A 1 97 ? 11.438 11.657 -16.040 1.00 54.78 97 ASN A CA 1
ATOM 806 C C . ASN A 1 97 ? 10.288 10.769 -16.554 1.00 54.78 97 ASN A C 1
ATOM 808 O O . ASN A 1 97 ? 9.863 10.947 -17.689 1.00 54.78 97 ASN A O 1
ATOM 812 N N . GLU A 1 98 ? 9.782 9.853 -15.724 1.00 61.75 98 GLU A N 1
ATOM 813 C CA . GLU A 1 98 ? 8.655 8.951 -16.018 1.00 61.75 98 GLU A CA 1
ATOM 814 C C . GLU A 1 98 ? 7.580 9.050 -14.922 1.00 61.75 98 GLU A C 1
ATOM 816 O O . GLU A 1 98 ? 6.970 8.061 -14.519 1.00 61.75 98 GLU A O 1
ATOM 821 N N . CYS A 1 99 ? 7.404 10.248 -14.355 1.00 65.81 99 CYS A N 1
ATOM 822 C CA . CYS A 1 99 ? 6.385 10.474 -13.339 1.00 65.81 99 CYS A CA 1
ATOM 823 C C . CYS A 1 99 ? 4.985 10.302 -13.961 1.00 65.81 99 CYS A C 1
ATOM 825 O O . CYS A 1 99 ? 4.696 10.989 -14.943 1.00 65.81 99 CYS A O 1
ATOM 827 N N . PRO A 1 100 ? 4.118 9.442 -13.395 1.00 74.94 100 PRO A N 1
ATOM 828 C CA . PRO A 1 100 ? 2.725 9.330 -13.822 1.00 74.94 100 PRO A CA 1
ATOM 829 C C . PRO A 1 100 ? 1.995 10.676 -13.723 1.00 74.94 100 PRO A C 1
ATOM 831 O O . PRO A 1 100 ? 2.374 11.519 -12.903 1.00 74.94 100 PRO A O 1
ATOM 834 N N . ASP A 1 101 ? 0.957 10.877 -14.533 1.00 80.44 101 ASP A N 1
ATOM 835 C CA . ASP A 1 101 ? 0.129 12.092 -14.580 1.00 80.44 101 ASP A CA 1
ATOM 836 C C . ASP A 1 101 ? -1.258 11.920 -13.926 1.00 80.44 101 ASP A C 1
ATOM 838 O O . ASP A 1 101 ? -2.034 12.872 -13.849 1.00 80.44 101 ASP A O 1
ATOM 842 N N . ASP A 1 102 ? -1.532 10.742 -13.366 1.00 87.12 102 ASP A N 1
ATOM 843 C CA . ASP A 1 102 ? -2.783 10.308 -12.727 1.00 87.12 102 ASP A CA 1
ATOM 844 C C . ASP A 1 102 ? -2.802 10.508 -11.195 1.00 87.12 102 ASP A C 1
ATOM 846 O O . ASP A 1 102 ? -3.546 9.845 -10.473 1.00 87.12 102 ASP A O 1
ATOM 850 N N . TRP A 1 103 ? -1.980 11.420 -10.665 1.00 91.56 103 TRP A N 1
ATOM 851 C CA . TRP A 1 103 ? -1.929 11.688 -9.225 1.00 91.56 103 TRP A CA 1
ATOM 852 C C . TRP A 1 103 ? -3.150 12.467 -8.728 1.00 91.56 103 TRP A C 1
ATOM 854 O O . TRP A 1 103 ? -3.461 13.565 -9.196 1.00 91.56 103 TRP A O 1
ATOM 864 N N . HIS A 1 104 ? -3.757 11.954 -7.665 1.00 93.50 104 HIS A N 1
ATOM 865 C CA . HIS A 1 104 ? -4.736 12.648 -6.843 1.00 93.50 104 HIS A CA 1
ATOM 866 C C . HIS A 1 104 ? -4.009 13.493 -5.796 1.00 93.50 104 HIS A C 1
ATOM 868 O O . HIS A 1 104 ? -3.269 12.965 -4.968 1.00 93.50 104 HIS A O 1
ATOM 874 N N . ASN A 1 105 ? -4.202 14.814 -5.828 1.00 93.50 105 ASN A N 1
ATOM 875 C CA . ASN A 1 105 ? -3.582 15.734 -4.873 1.00 93.50 105 ASN A CA 1
ATOM 876 C C . ASN A 1 105 ? -4.518 15.994 -3.689 1.00 93.50 105 ASN A C 1
ATOM 878 O O . ASN A 1 105 ? -5.674 16.369 -3.885 1.00 93.50 105 ASN A O 1
ATOM 882 N N . ILE A 1 106 ? -3.990 15.871 -2.473 1.00 91.81 106 ILE A N 1
ATOM 883 C CA . ILE A 1 106 ? -4.701 16.163 -1.228 1.00 91.81 106 ILE A CA 1
ATOM 884 C C . ILE A 1 106 ? -4.259 17.538 -0.726 1.00 91.81 106 ILE A C 1
ATOM 886 O O . ILE A 1 106 ? -3.078 17.801 -0.482 1.00 91.81 106 ILE A O 1
ATOM 890 N N . ASN A 1 107 ? -5.224 18.440 -0.552 1.00 81.88 107 ASN A N 1
ATOM 891 C CA . ASN A 1 107 ? -4.955 19.787 -0.058 1.00 81.88 107 ASN A CA 1
ATOM 892 C C . ASN A 1 107 ? -4.314 19.750 1.340 1.00 81.88 107 ASN A C 1
ATOM 894 O O . ASN A 1 107 ? -4.766 19.022 2.215 1.00 81.88 107 ASN A O 1
ATOM 898 N N . GLN A 1 108 ? -3.306 20.600 1.563 1.00 82.94 108 GLN A N 1
ATOM 899 C CA . GLN A 1 108 ? -2.563 20.745 2.831 1.00 82.94 108 GLN A CA 1
ATOM 900 C C . GLN A 1 108 ? -1.701 19.548 3.260 1.00 82.94 108 GLN A C 1
ATOM 902 O O . GLN A 1 108 ? -1.007 19.648 4.276 1.00 82.94 108 GLN A O 1
ATOM 907 N N . GLY A 1 109 ? -1.681 18.451 2.501 1.00 84.38 109 GLY A N 1
ATOM 908 C CA . GLY A 1 109 ? -0.735 17.373 2.748 1.00 84.38 109 GLY A CA 1
ATOM 909 C C . GLY A 1 109 ? 0.706 17.829 2.524 1.00 84.38 109 GLY A C 1
ATOM 910 O O . GLY A 1 109 ? 0.983 18.710 1.707 1.00 84.38 109 GLY A O 1
ATOM 911 N N . ARG A 1 110 ? 1.634 17.257 3.292 1.00 88.06 110 ARG A N 1
ATOM 912 C CA . ARG A 1 110 ? 3.048 17.661 3.275 1.00 88.06 110 ARG A CA 1
ATOM 913 C C . ARG A 1 110 ? 3.933 16.678 2.537 1.00 88.06 110 ARG A C 1
ATOM 915 O O . ARG A 1 110 ? 4.857 17.138 1.884 1.00 88.06 110 ARG A O 1
ATOM 922 N N . GLY A 1 111 ? 3.638 15.378 2.655 1.00 82.50 111 GLY A N 1
ATOM 923 C CA . GLY A 1 111 ? 4.258 14.290 1.895 1.00 82.50 111 GLY A CA 1
ATOM 924 C C . GLY A 1 111 ? 5.775 14.399 1.743 1.00 82.50 111 GLY A C 1
ATOM 925 O O . GLY A 1 111 ? 6.262 14.981 0.782 1.00 82.50 111 GLY A O 1
ATOM 926 N N . ASN A 1 112 ? 6.541 13.813 2.664 1.00 90.62 112 ASN A N 1
ATOM 927 C CA . ASN A 1 112 ? 8.009 13.827 2.595 1.00 90.62 112 ASN A CA 1
ATOM 928 C C . ASN A 1 112 ? 8.640 12.437 2.424 1.00 90.62 112 ASN A C 1
ATOM 930 O O . ASN A 1 112 ? 9.863 12.344 2.306 1.00 90.62 112 ASN A O 1
ATOM 934 N N . ARG A 1 113 ? 7.830 11.375 2.408 1.00 94.75 113 ARG A N 1
ATOM 935 C CA . ARG A 1 113 ? 8.247 9.994 2.148 1.00 94.75 113 ARG A CA 1
ATOM 936 C C . ARG A 1 113 ? 7.405 9.403 1.034 1.00 94.75 113 ARG A C 1
ATOM 938 O O . ARG A 1 113 ? 6.198 9.632 1.002 1.00 94.75 113 ARG A O 1
ATOM 945 N N . HIS A 1 114 ? 8.043 8.642 0.151 1.00 94.69 114 HIS A N 1
ATOM 946 C CA . HIS A 1 114 ? 7.389 7.972 -0.969 1.00 94.69 114 HIS A CA 1
ATOM 947 C C . HIS A 1 114 ? 7.123 6.517 -0.603 1.00 94.69 114 HIS A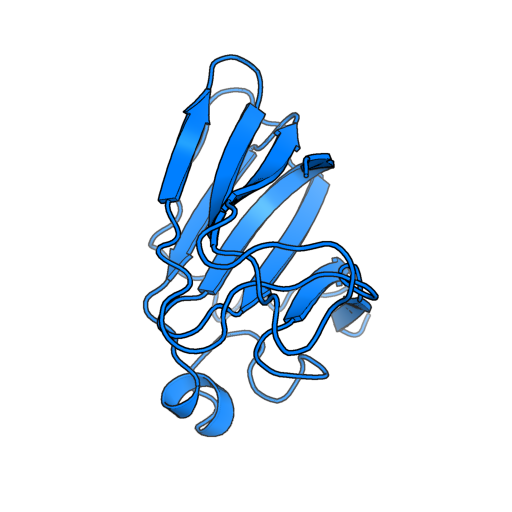 C 1
ATOM 949 O O . HIS A 1 114 ? 8.059 5.768 -0.332 1.00 94.69 114 HIS A O 1
ATOM 955 N N . TYR A 1 115 ? 5.862 6.112 -0.625 1.00 96.12 115 TYR A N 1
ATOM 956 C CA . TYR A 1 115 ? 5.443 4.734 -0.405 1.00 96.12 115 TYR A CA 1
ATOM 957 C C . TYR A 1 115 ? 4.959 4.122 -1.715 1.00 96.12 115 TYR A C 1
ATOM 959 O O . TYR A 1 115 ? 4.298 4.791 -2.508 1.00 96.12 115 TYR A O 1
ATOM 967 N N . LEU A 1 116 ? 5.297 2.854 -1.929 1.00 94.75 116 LEU A N 1
ATOM 968 C CA . LEU A 1 116 ? 5.000 2.096 -3.140 1.00 94.75 116 LEU A CA 1
ATOM 969 C C . LEU A 1 116 ? 4.546 0.694 -2.746 1.00 94.75 116 LEU A C 1
ATOM 971 O O . LEU A 1 116 ? 5.295 -0.020 -2.082 1.00 94.75 116 LEU A O 1
ATOM 975 N N . PHE A 1 117 ? 3.355 0.288 -3.175 1.00 95.94 117 PHE A N 1
ATOM 976 C CA . PHE A 1 117 ? 2.844 -1.063 -2.981 1.00 95.94 117 PHE A CA 1
ATOM 977 C C . PHE A 1 117 ? 2.407 -1.659 -4.316 1.00 95.94 117 PHE A C 1
ATOM 979 O O . PHE A 1 117 ? 1.491 -1.152 -4.963 1.00 95.94 117 PHE A O 1
ATOM 986 N N . TYR A 1 118 ? 3.058 -2.747 -4.716 1.00 92.88 118 TYR A N 1
ATOM 987 C CA . TYR A 1 118 ? 2.604 -3.566 -5.831 1.00 92.88 118 TYR A CA 1
ATOM 988 C C . TYR A 1 118 ? 1.527 -4.539 -5.352 1.00 92.88 118 TYR A C 1
ATOM 990 O O . TYR A 1 118 ? 1.808 -5.425 -4.549 1.00 92.88 118 TYR A O 1
ATOM 998 N N . LEU A 1 119 ? 0.307 -4.363 -5.848 1.00 92.69 119 LEU A N 1
ATOM 999 C CA . LEU A 1 119 ? -0.816 -5.275 -5.646 1.00 92.69 119 LEU A CA 1
ATOM 1000 C C . LEU A 1 119 ? -0.944 -6.179 -6.879 1.00 92.69 119 LEU A C 1
ATOM 1002 O O . LEU A 1 119 ? -0.077 -6.175 -7.749 1.00 92.69 119 LEU A O 1
ATOM 1006 N N . ARG A 1 120 ? -1.994 -7.002 -6.954 1.00 90.44 120 ARG A N 1
ATOM 1007 C CA . ARG A 1 120 ? -2.155 -7.967 -8.052 1.00 90.44 120 ARG A CA 1
ATOM 1008 C C . ARG A 1 120 ? -2.261 -7.280 -9.418 1.00 90.44 120 ARG A C 1
ATOM 1010 O O . ARG A 1 120 ? -1.435 -7.539 -10.291 1.00 90.44 120 ARG A O 1
ATOM 1017 N N . ASP A 1 121 ? -3.252 -6.406 -9.561 1.00 88.00 121 ASP A N 1
ATOM 1018 C CA . ASP A 1 121 ? -3.586 -5.739 -10.827 1.00 88.00 121 ASP A CA 1
ATOM 1019 C C . ASP A 1 121 ? -3.389 -4.219 -10.763 1.00 88.00 121 ASP A C 1
ATOM 1021 O O . ASP A 1 121 ? -3.746 -3.494 -11.690 1.00 88.00 121 ASP A O 1
ATOM 1025 N N . SER A 1 122 ? -2.823 -3.724 -9.663 1.00 89.88 122 SER A N 1
ATOM 1026 C CA . SER A 1 122 ? -2.606 -2.301 -9.464 1.00 89.88 122 SER A CA 1
ATOM 1027 C C . SER A 1 122 ? -1.309 -2.011 -8.725 1.00 89.88 122 SER A C 1
ATOM 1029 O O . SER A 1 122 ? -0.692 -2.860 -8.079 1.00 89.88 122 SER A O 1
ATOM 1031 N N . THR A 1 123 ? -0.876 -0.762 -8.825 1.00 92.00 123 THR A N 1
ATOM 1032 C CA . THR A 1 123 ? 0.264 -0.238 -8.084 1.00 92.00 123 THR A CA 1
ATOM 1033 C C . THR A 1 123 ? -0.177 1.001 -7.331 1.00 92.00 123 THR A C 1
ATOM 1035 O O . THR A 1 123 ? -0.481 2.034 -7.932 1.00 92.00 123 THR A O 1
ATOM 1038 N N . PHE A 1 124 ? -0.211 0.897 -6.008 1.00 94.94 124 PHE A N 1
ATOM 1039 C CA . PHE A 1 124 ? -0.477 2.030 -5.141 1.00 94.94 124 PHE A CA 1
ATOM 1040 C C . PHE A 1 124 ? 0.809 2.814 -4.897 1.00 94.94 124 PHE A C 1
ATOM 1042 O O . PHE A 1 124 ? 1.844 2.247 -4.541 1.00 94.94 124 PHE A O 1
ATOM 1049 N N . GLU A 1 125 ? 0.728 4.132 -5.028 1.00 94.88 125 GLU A N 1
ATOM 1050 C CA . GLU A 1 125 ? 1.792 5.035 -4.609 1.00 94.88 125 GLU A CA 1
ATOM 1051 C C . GLU A 1 125 ? 1.215 6.207 -3.829 1.00 94.88 125 GLU A C 1
ATOM 1053 O O . GLU A 1 125 ? 0.165 6.745 -4.181 1.00 94.88 125 GLU A O 1
ATOM 1058 N N . CYS A 1 126 ? 1.929 6.656 -2.800 1.00 95.25 126 CYS A N 1
ATOM 1059 C CA . CYS A 1 126 ? 1.598 7.908 -2.134 1.00 95.25 126 CYS A CA 1
ATOM 1060 C C . CYS A 1 126 ? 2.823 8.623 -1.573 1.00 95.25 126 CYS A C 1
ATOM 1062 O O . CYS A 1 126 ? 3.811 7.998 -1.188 1.00 95.25 126 CYS A O 1
ATOM 1064 N N . GLU A 1 127 ? 2.709 9.941 -1.436 1.00 95.25 127 GLU A N 1
ATOM 1065 C CA . GLU A 1 127 ? 3.645 10.747 -0.659 1.00 95.25 127 GLU A CA 1
ATOM 1066 C C . GLU A 1 127 ? 2.995 11.151 0.661 1.00 95.25 127 GLU A C 1
ATOM 1068 O O . GLU A 1 127 ? 1.997 11.871 0.665 1.00 95.25 127 GLU A O 1
ATOM 1073 N N . ALA A 1 128 ? 3.546 10.691 1.784 1.00 96.56 128 ALA A N 1
ATOM 1074 C CA . ALA A 1 128 ? 2.997 10.910 3.124 1.00 96.56 128 ALA A CA 1
ATOM 1075 C C . ALA A 1 128 ? 4.103 11.143 4.161 1.00 96.56 128 ALA A C 1
ATOM 1077 O O . ALA A 1 128 ? 5.282 10.953 3.872 1.00 96.56 128 ALA A O 1
ATOM 1078 N N . GLU A 1 129 ? 3.742 11.601 5.360 1.00 96.62 129 GLU A N 1
ATOM 1079 C CA . GLU A 1 129 ? 4.709 11.833 6.444 1.00 96.62 129 GLU A CA 1
ATOM 1080 C C . GLU A 1 1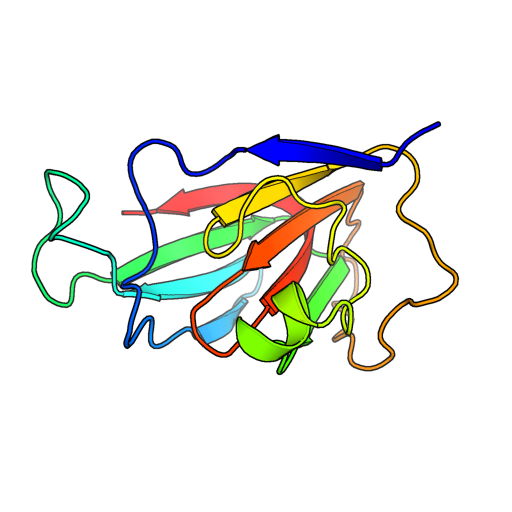29 ? 5.040 10.544 7.204 1.00 96.62 129 GLU A C 1
ATOM 1082 O O . GLU A 1 129 ? 6.176 10.321 7.631 1.00 96.62 129 GLU A O 1
ATOM 1087 N N . SER A 1 130 ? 4.045 9.672 7.348 1.00 97.25 130 SER A N 1
ATOM 1088 C CA . SER A 1 130 ? 4.155 8.375 8.007 1.00 97.25 130 SER A CA 1
ATOM 1089 C C . SER A 1 130 ? 3.080 7.421 7.494 1.00 97.25 130 SER A C 1
ATOM 1091 O O . SER A 1 130 ? 2.095 7.847 6.885 1.00 97.25 130 SER A O 1
ATOM 1093 N N . TYR A 1 131 ? 3.271 6.132 7.768 1.00 97.81 131 TYR A N 1
ATOM 1094 C CA . TYR A 1 131 ? 2.242 5.118 7.598 1.00 97.81 131 TYR A CA 1
ATOM 1095 C C . TYR A 1 131 ? 2.036 4.335 8.899 1.00 97.81 131 TYR A C 1
ATOM 1097 O O . TYR A 1 131 ? 2.936 4.244 9.736 1.00 97.81 131 TYR A O 1
ATOM 1105 N N . GLU A 1 132 ? 0.853 3.756 9.048 1.00 97.75 132 GLU A N 1
ATOM 1106 C CA . GLU A 1 132 ? 0.487 2.845 10.125 1.00 97.75 132 GLU A CA 1
ATOM 1107 C C . GLU A 1 132 ? -0.230 1.632 9.528 1.00 97.75 132 GLU A C 1
ATOM 1109 O O . GLU A 1 132 ? -1.108 1.785 8.680 1.00 97.75 132 GLU A O 1
ATOM 1114 N N . HIS A 1 133 ? 0.152 0.431 9.960 1.00 96.44 133 HIS A N 1
ATOM 1115 C CA . HIS A 1 133 ? -0.498 -0.816 9.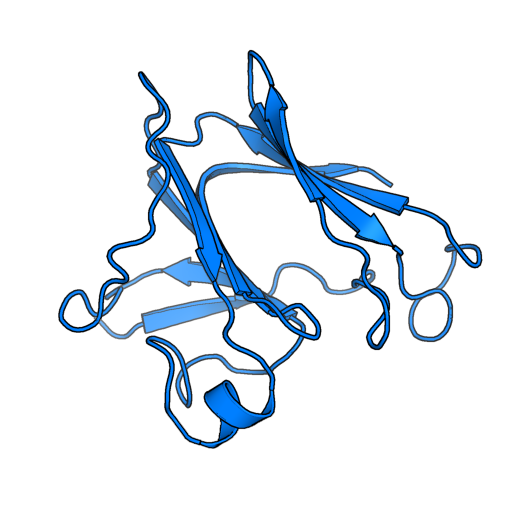563 1.00 96.44 133 HIS A CA 1
ATOM 1116 C C . HIS A 1 133 ? -1.494 -1.254 10.640 1.00 96.44 133 HIS A C 1
ATOM 1118 O O . HIS A 1 133 ? -1.113 -1.457 11.795 1.00 96.44 133 HIS A O 1
ATOM 1124 N N . ILE A 1 134 ? -2.755 -1.410 10.244 1.00 95.69 134 ILE A N 1
ATOM 1125 C CA . ILE A 1 134 ? -3.876 -1.843 11.076 1.00 95.69 134 ILE A CA 1
ATOM 1126 C C . ILE A 1 134 ? -4.310 -3.238 10.616 1.00 95.69 134 ILE A C 1
ATOM 1128 O O . ILE A 1 134 ? -4.529 -3.465 9.423 1.00 95.69 134 ILE A O 1
ATOM 1132 N N . LYS A 1 135 ? -4.427 -4.155 11.578 1.00 87.75 135 LYS A N 1
ATOM 1133 C CA . LYS A 1 135 ? -4.796 -5.560 11.380 1.00 87.75 135 LYS A CA 1
ATOM 1134 C C . LYS A 1 135 ? -6.222 -5.852 11.833 1.00 87.75 135 LYS A C 1
ATOM 1136 O O . LYS A 1 135 ? -6.635 -5.235 12.840 1.00 87.75 135 LYS A O 1
#

Secondary structure (DSSP, 8-state):
--EEEEE--SS--B-SS----EEEE-SSEEEEEEEB-TTTSTT--TT-EEEEEEET--EEEEE---HHHHHHT-STTTTTSS-TT-EEEEEE---GGG--S-PEEPTT----EEEEEE-SS-EEEEEESEEEEE-

pLDDT: mean 88.9, std 10.4, range [54.78, 98.44]

Foldseek 3Di:
DDKDWDFDCDAKFAQQAFQVWDWDDDPFWIKIKGAIHCPRHPDHDGRDMKIKTFGLWFKKDKAQDAPVCLCVVNDQCRVPDPDARTKTWMDDDSRPPRDDPRMDGDPRRDFPIWIWGHGHRIIMITRGPDMDMGD

Sequence (135 aa):
MSTEFIHLNQNWNAEPNAPEEKVEEKENYLSLSFVANPWAYEGFEEGQRLELRFYGCARWRLGETNDEGWYSGQCRFSRLAPKWGEFYEVTGNLILNECPDDWHNINQGRGNRHYLFYLRDSTFECEAESYEHIK

Radius of gyration: 14.26 Å; chains: 1; bounding box: 34×40×31 Å